Protein AF-A0A382CSB4-F1 (afdb_monomer_lite)

Radius of gyration: 13.06 Å; chains: 1; bounding box: 23×37×22 Å

Structure (mmCIF, N/CA/C/O backbone):
data_AF-A0A382CSB4-F1
#
_entry.id   AF-A0A382CSB4-F1
#
loop_
_atom_site.group_PDB
_atom_site.id
_atom_site.type_symbol
_atom_site.label_atom_id
_atom_site.label_alt_id
_atom_site.label_comp_id
_atom_site.label_asym_id
_atom_site.label_entity_id
_atom_site.label_seq_id
_atom_site.pdbx_PDB_ins_code
_atom_site.Cartn_x
_atom_site.Cartn_y
_atom_site.Cartn_z
_atom_site.occupancy
_atom_site.B_iso_or_equiv
_atom_site.auth_seq_id
_atom_site.auth_comp_id
_atom_site.auth_asym_id
_atom_site.auth_atom_id
_atom_site.pdbx_PDB_model_num
ATOM 1 N N . MET A 1 1 ? -11.173 -29.442 8.348 1.00 56.75 1 MET A N 1
ATOM 2 C CA . MET A 1 1 ? -11.880 -28.145 8.410 1.00 56.75 1 MET A CA 1
ATOM 3 C C . MET A 1 1 ? -10.938 -27.0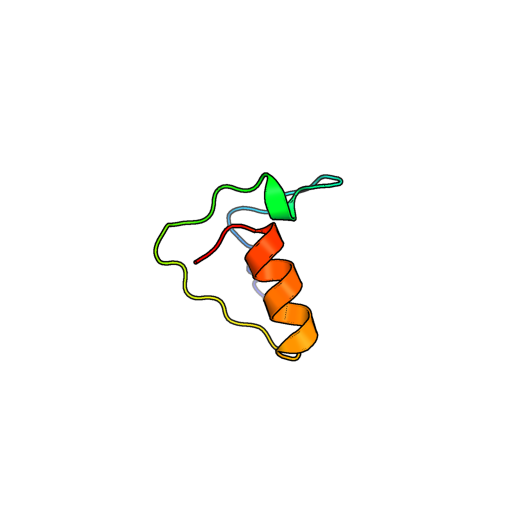81 7.868 1.00 56.75 1 MET A C 1
ATOM 5 O O . MET A 1 1 ? -9.867 -26.914 8.438 1.00 56.75 1 MET A O 1
ATOM 9 N N . HIS A 1 2 ? -11.254 -26.448 6.738 1.00 78.00 2 HIS A N 1
ATOM 10 C CA . HIS A 1 2 ? -10.416 -25.376 6.190 1.00 78.00 2 HIS A CA 1
ATOM 11 C C . HIS A 1 2 ? -10.835 -24.047 6.819 1.00 78.00 2 HIS A C 1
ATOM 13 O O . HIS A 1 2 ? -11.955 -23.589 6.617 1.00 78.00 2 HIS A O 1
ATOM 19 N N . THR A 1 3 ? -9.954 -23.452 7.621 1.00 81.94 3 THR A N 1
ATOM 20 C CA . THR A 1 3 ? -10.203 -22.150 8.248 1.00 81.94 3 THR A CA 1
ATOM 21 C C . THR A 1 3 ? -9.890 -21.045 7.248 1.00 81.94 3 THR A C 1
ATOM 23 O O . THR A 1 3 ? -8.731 -20.851 6.884 1.00 81.94 3 THR A O 1
ATOM 26 N N . ILE A 1 4 ? -10.911 -20.306 6.817 1.00 81.94 4 ILE A N 1
ATOM 27 C CA . ILE A 1 4 ? -10.734 -19.111 5.988 1.00 81.94 4 ILE A CA 1
ATOM 28 C C . ILE A 1 4 ? -10.371 -17.949 6.916 1.00 81.94 4 ILE A C 1
ATOM 30 O O . ILE A 1 4 ? -11.118 -17.630 7.839 1.00 81.94 4 ILE A O 1
ATOM 34 N N . ARG A 1 5 ? -9.210 -17.325 6.692 1.00 83.69 5 ARG A N 1
ATOM 35 C CA . ARG A 1 5 ? -8.794 -16.119 7.417 1.00 83.69 5 ARG A CA 1
ATOM 36 C C . ARG A 1 5 ? -9.149 -14.898 6.583 1.00 83.69 5 ARG A C 1
ATOM 38 O O . ARG A 1 5 ? -8.613 -14.725 5.494 1.00 83.69 5 ARG A O 1
ATOM 45 N N . ILE A 1 6 ? -10.047 -14.073 7.106 1.00 85.75 6 ILE A N 1
ATOM 46 C CA . ILE A 1 6 ? -10.464 -12.818 6.479 1.00 85.75 6 ILE A CA 1
ATOM 47 C C . ILE A 1 6 ? -9.714 -11.665 7.165 1.00 85.75 6 ILE A C 1
ATOM 49 O O . ILE A 1 6 ? -9.491 -11.730 8.380 1.00 85.75 6 ILE A O 1
ATOM 53 N N . PRO A 1 7 ? -9.301 -10.622 6.424 1.00 83.00 7 PRO A N 1
ATOM 54 C CA . PRO A 1 7 ? -8.757 -9.406 7.015 1.00 83.00 7 PRO A CA 1
ATOM 55 C C . PRO A 1 7 ? -9.712 -8.792 8.042 1.00 83.00 7 PRO A C 1
ATOM 57 O O . PRO A 1 7 ? -10.928 -8.808 7.868 1.00 83.00 7 PRO A O 1
ATOM 60 N N . LYS A 1 8 ? -9.154 -8.200 9.102 1.00 84.44 8 LYS A N 1
ATOM 61 C CA . LYS A 1 8 ? -9.940 -7.536 10.154 1.00 84.44 8 LYS A CA 1
ATOM 62 C C . LYS A 1 8 ? -10.746 -6.344 9.621 1.00 84.44 8 LYS A C 1
ATOM 64 O O . LYS A 1 8 ? -11.800 -6.037 10.164 1.00 84.44 8 LYS A O 1
ATOM 69 N N . VAL A 1 9 ? -10.233 -5.668 8.592 1.00 84.88 9 VAL A N 1
ATOM 70 C CA . VAL A 1 9 ? -10.846 -4.490 7.971 1.00 84.88 9 VAL A CA 1
ATOM 71 C C . VAL A 1 9 ? -10.690 -4.599 6.458 1.00 84.88 9 VAL A C 1
ATOM 73 O O . VAL A 1 9 ? -9.606 -4.922 5.973 1.00 84.88 9 VAL A O 1
ATOM 76 N N . ILE A 1 10 ? -11.772 -4.328 5.727 1.00 86.81 10 ILE A N 1
ATOM 77 C CA . ILE A 1 10 ? -11.790 -4.192 4.268 1.00 86.81 10 ILE A CA 1
ATOM 78 C C . ILE A 1 10 ? -12.491 -2.869 3.963 1.00 86.81 10 ILE A C 1
ATOM 80 O O . ILE A 1 10 ? -13.619 -2.664 4.407 1.00 86.81 10 ILE A O 1
ATOM 84 N N . GLN A 1 11 ? -11.814 -1.981 3.237 1.00 85.81 11 GLN A N 1
ATOM 85 C CA . GLN A 1 11 ? -12.358 -0.684 2.838 1.00 85.81 11 GLN A CA 1
ATOM 86 C C . GLN A 1 11 ? -13.020 -0.797 1.461 1.00 85.81 11 GLN A C 1
ATOM 88 O O . GLN A 1 11 ? -12.449 -1.394 0.546 1.00 85.81 11 GLN A O 1
ATOM 93 N N . PHE A 1 12 ? -14.211 -0.218 1.312 1.00 88.56 12 PHE A N 1
ATOM 94 C CA . PHE A 1 12 ? -14.993 -0.220 0.072 1.00 88.56 12 PHE A CA 1
ATOM 95 C C . PHE A 1 12 ? -15.353 1.210 -0.335 1.00 88.56 12 PHE A C 1
ATOM 97 O O . PHE A 1 12 ? -15.523 2.071 0.522 1.00 88.56 12 PHE A O 1
ATOM 104 N N . GLY A 1 13 ? -15.502 1.448 -1.639 1.00 89.06 13 GLY A N 1
ATOM 105 C CA . GLY A 1 13 ? -15.865 2.754 -2.192 1.00 89.06 13 GLY A CA 1
ATOM 106 C C . GLY A 1 13 ? -15.090 3.082 -3.465 1.00 89.06 13 GLY A C 1
ATOM 107 O O . GLY A 1 13 ? -14.093 2.433 -3.778 1.00 89.06 13 GLY A O 1
ATOM 108 N N . GLU A 1 14 ? -15.544 4.102 -4.192 1.00 88.94 14 GLU A N 1
ATOM 109 C CA . GLU A 1 14 ? -14.924 4.550 -5.449 1.00 88.94 14 GLU A CA 1
ATOM 110 C C . GLU A 1 14 ? -13.469 5.017 -5.247 1.00 88.94 14 GLU A C 1
ATOM 112 O O . GLU A 1 14 ? -12.604 4.754 -6.080 1.00 88.94 14 GLU A O 1
ATOM 117 N N . ASN A 1 15 ? -13.182 5.633 -4.094 1.00 88.19 15 ASN A N 1
ATOM 118 C CA . ASN A 1 15 ? -11.875 6.185 -3.733 1.00 88.19 15 ASN A CA 1
ATOM 119 C C . ASN A 1 15 ? -11.271 5.542 -2.475 1.00 88.19 15 ASN A C 1
ATOM 121 O O . ASN A 1 15 ? -10.441 6.152 -1.802 1.00 88.19 15 ASN A O 1
ATOM 125 N N . ALA A 1 16 ? -11.633 4.290 -2.174 1.00 87.81 16 ALA A N 1
ATOM 126 C CA . ALA A 1 16 ? -11.198 3.595 -0.957 1.00 87.81 16 ALA A CA 1
ATOM 127 C C . ALA A 1 16 ? -9.669 3.567 -0.767 1.00 87.81 16 ALA A C 1
ATOM 129 O O . ALA A 1 16 ? -9.189 3.522 0.358 1.00 87.81 16 ALA A O 1
ATOM 130 N N . LEU A 1 17 ? -8.904 3.617 -1.863 1.00 85.56 17 LEU A N 1
ATOM 131 C CA . LEU A 1 17 ? -7.442 3.675 -1.830 1.00 85.56 17 LEU A CA 1
ATOM 132 C C . LEU A 1 17 ? -6.885 4.989 -1.279 1.00 85.56 17 LEU A C 1
ATOM 134 O O . LEU A 1 17 ? -5.819 4.964 -0.693 1.00 85.56 17 LEU A O 1
ATOM 138 N N . SER A 1 18 ? -7.547 6.122 -1.503 1.00 88.88 18 SER A N 1
ATOM 139 C CA . SER A 1 18 ? -7.058 7.444 -1.081 1.00 88.88 18 SER A CA 1
ATOM 140 C C . SER A 1 18 ? -7.706 7.948 0.204 1.00 88.88 18 SER A C 1
ATOM 142 O O . SER A 1 18 ? -7.166 8.832 0.856 1.00 88.88 18 SER A O 1
ATOM 144 N N . GLU A 1 19 ? -8.877 7.417 0.554 1.00 89.50 19 GLU A N 1
ATOM 145 C CA . GLU A 1 19 ? -9.634 7.822 1.747 1.00 89.50 19 GLU A CA 1
ATOM 146 C C . GLU A 1 19 ? -9.366 6.918 2.959 1.00 89.50 19 GLU A C 1
ATOM 148 O O . GLU A 1 19 ? -9.788 7.227 4.073 1.00 89.50 19 GLU A O 1
ATOM 153 N N . ALA A 1 20 ? -8.681 5.791 2.757 1.00 87.81 20 ALA A N 1
ATOM 154 C CA . ALA A 1 20 ? -8.292 4.914 3.848 1.00 87.81 20 ALA A CA 1
ATOM 155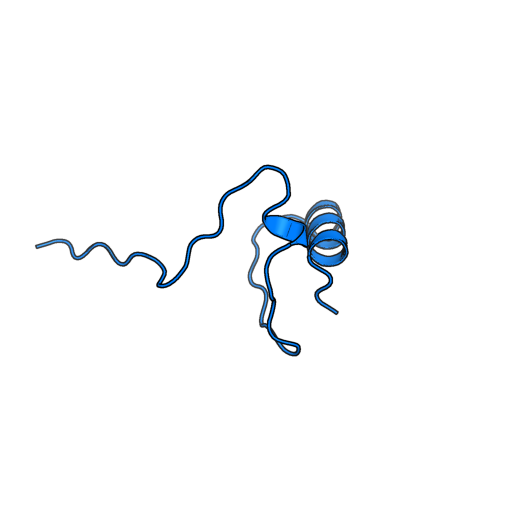 C C . ALA A 1 20 ? -7.185 5.546 4.704 1.00 87.81 20 ALA A C 1
ATOM 157 O O . ALA A 1 20 ? -6.239 6.140 4.195 1.00 87.81 20 ALA A O 1
ATOM 158 N N . ASP A 1 21 ? -7.290 5.360 6.020 1.00 86.69 21 ASP A N 1
ATOM 159 C CA . ASP A 1 21 ? -6.241 5.746 6.960 1.00 86.69 21 ASP A CA 1
ATOM 160 C C . ASP A 1 21 ? -5.141 4.674 6.986 1.00 86.69 21 ASP A C 1
ATOM 162 O O . ASP A 1 21 ? -5.380 3.522 7.375 1.00 86.69 21 ASP A O 1
ATOM 166 N N . TYR A 1 22 ? -3.940 5.051 6.546 1.00 87.12 22 TYR A N 1
ATOM 167 C CA . TYR A 1 22 ? -2.771 4.181 6.521 1.00 87.12 22 TYR A CA 1
ATOM 168 C C . TYR A 1 22 ? -1.787 4.555 7.638 1.00 87.12 22 TYR A C 1
ATOM 170 O O . TYR A 1 22 ? -1.443 5.727 7.804 1.00 87.12 22 TYR A O 1
ATOM 178 N N . PRO A 1 23 ? -1.250 3.574 8.386 1.00 86.62 23 PRO A N 1
ATOM 179 C CA 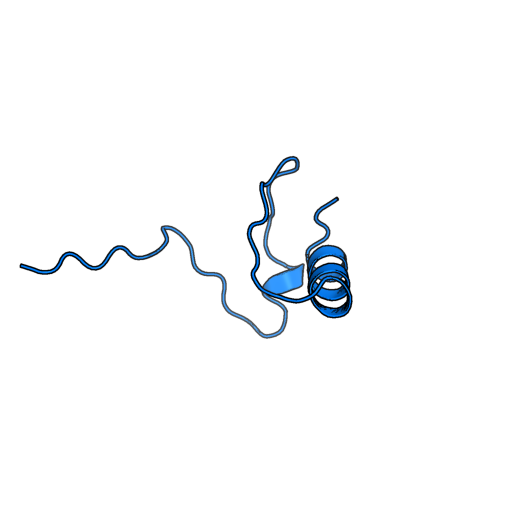. PRO A 1 23 ? -0.235 3.845 9.396 1.00 86.62 23 PRO A CA 1
ATOM 180 C C . PRO A 1 23 ? 1.019 4.493 8.792 1.00 86.62 23 PRO A C 1
ATOM 182 O O . PRO A 1 23 ? 1.540 4.016 7.787 1.00 86.62 23 PRO A O 1
ATOM 185 N N . LYS A 1 24 ? 1.582 5.496 9.481 1.00 83.75 24 LYS A N 1
ATOM 186 C CA . LYS A 1 24 ? 2.781 6.257 9.058 1.00 83.75 24 LYS A CA 1
ATOM 187 C C . LYS A 1 24 ? 4.062 5.443 8.797 1.00 83.75 24 LYS A C 1
ATOM 189 O O . LYS A 1 24 ? 5.023 6.015 8.322 1.00 83.75 24 LYS A O 1
ATOM 194 N N . ASN A 1 25 ? 4.096 4.151 9.124 1.00 85.50 25 ASN A N 1
ATOM 195 C CA . ASN A 1 25 ? 5.242 3.254 8.911 1.00 85.50 25 ASN A CA 1
ATOM 196 C C . ASN A 1 25 ? 4.767 1.875 8.420 1.00 85.50 25 ASN A C 1
ATOM 198 O O . ASN A 1 25 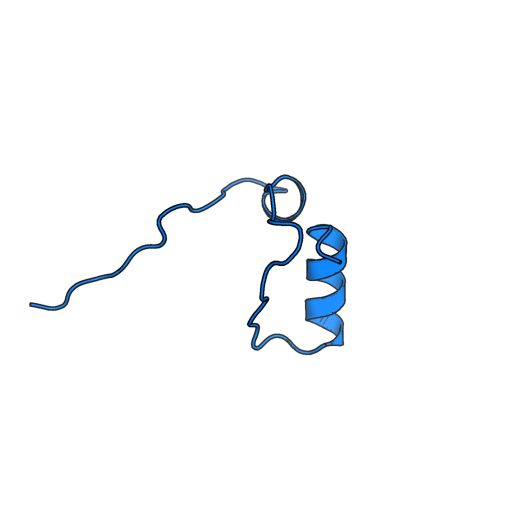? 5.198 0.832 8.919 1.00 85.50 25 ASN A O 1
ATOM 202 N N . ALA A 1 26 ? 3.778 1.857 7.529 1.00 85.12 26 ALA A N 1
ATOM 203 C CA . ALA A 1 26 ? 3.223 0.614 7.019 1.00 85.12 26 ALA A CA 1
ATOM 204 C C . ALA A 1 26 ? 4.241 -0.134 6.141 1.00 85.12 26 ALA A C 1
ATOM 206 O O . ALA A 1 26 ? 4.835 0.434 5.228 1.00 85.12 26 ALA A O 1
ATOM 207 N N . LEU A 1 27 ? 4.397 -1.441 6.372 1.00 86.94 27 LEU A N 1
ATOM 208 C CA . LEU A 1 27 ? 5.083 -2.319 5.427 1.00 86.94 27 LEU A CA 1
ATOM 209 C C . LEU A 1 27 ? 4.126 -2.651 4.279 1.00 86.94 27 LEU A C 1
ATOM 211 O O . LEU A 1 27 ? 3.104 -3.305 4.496 1.00 86.94 27 LEU A O 1
ATOM 215 N N . VAL A 1 28 ? 4.484 -2.255 3.059 1.00 87.25 28 VAL A N 1
ATOM 216 C CA . VAL A 1 28 ? 3.722 -2.608 1.859 1.00 87.25 28 VAL A CA 1
ATOM 217 C C . VAL A 1 28 ? 4.382 -3.785 1.154 1.00 87.25 28 VAL A C 1
ATOM 219 O O . VAL A 1 28 ? 5.536 -3.718 0.740 1.00 87.25 28 VAL A O 1
ATOM 222 N N . VAL A 1 29 ? 3.622 -4.867 0.989 1.00 89.56 29 VAL A N 1
ATOM 223 C CA . VAL A 1 29 ? 4.023 -6.035 0.201 1.00 89.56 29 VAL A CA 1
ATOM 224 C C . VAL A 1 29 ? 3.119 -6.107 -1.018 1.00 89.56 29 VAL A C 1
ATOM 226 O O . VAL A 1 29 ? 1.902 -6.227 -0.889 1.00 89.56 29 VAL A O 1
ATOM 229 N N . THR A 1 30 ? 3.707 -6.024 -2.207 1.00 89.06 30 THR A N 1
ATOM 230 C CA . THR A 1 30 ? 2.969 -6.072 -3.469 1.00 89.06 30 THR A CA 1
ATOM 231 C C . THR A 1 30 ? 3.738 -6.866 -4.510 1.00 89.06 30 THR A C 1
ATOM 233 O O . THR A 1 30 ? 4.966 -6.855 -4.540 1.00 89.06 30 THR A O 1
ATOM 236 N N . THR A 1 31 ? 3.003 -7.559 -5.371 1.00 94.56 31 THR A N 1
ATOM 237 C CA . THR A 1 31 ? 3.541 -8.211 -6.571 1.00 94.56 31 THR A CA 1
ATOM 238 C C . THR A 1 31 ? 3.422 -7.318 -7.806 1.00 94.56 31 THR A C 1
ATOM 240 O O . THR A 1 31 ? 3.874 -7.698 -8.886 1.00 94.56 31 THR A O 1
ATOM 243 N N . ALA A 1 32 ? 2.814 -6.134 -7.668 1.00 93.38 32 ALA A N 1
ATOM 244 C CA . ALA A 1 32 ? 2.676 -5.183 -8.757 1.00 93.38 32 ALA A CA 1
ATOM 245 C C . ALA A 1 32 ? 4.051 -4.613 -9.161 1.00 93.38 32 ALA A C 1
ATOM 247 O O . ALA A 1 32 ? 4.858 -4.288 -8.285 1.00 93.38 32 ALA A O 1
ATOM 248 N N . PRO A 1 33 ? 4.319 -4.432 -10.468 1.00 95.25 33 PRO A N 1
ATOM 249 C CA . PRO A 1 33 ? 5.558 -3.813 -10.928 1.00 95.25 33 PRO A CA 1
ATOM 250 C C . PRO A 1 33 ? 5.739 -2.38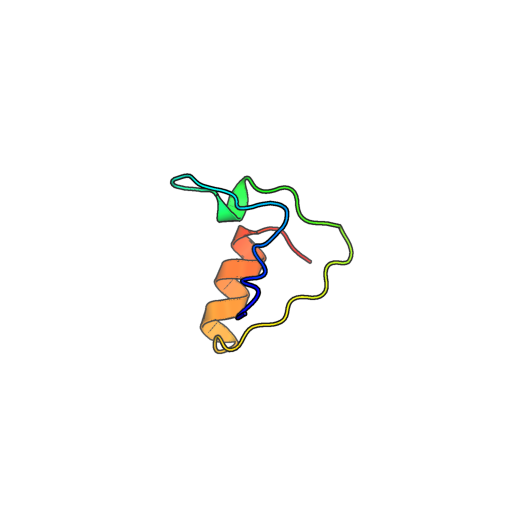3 -10.382 1.00 95.25 33 PRO A C 1
ATOM 252 O O . PRO A 1 33 ? 4.737 -1.678 -10.231 1.00 95.25 33 PRO A O 1
ATOM 255 N N . PRO A 1 34 ? 6.986 -1.897 -10.197 1.00 91.25 34 PRO A N 1
ATOM 256 C CA . PRO A 1 34 ? 7.267 -0.575 -9.618 1.00 91.25 34 PRO A CA 1
ATOM 257 C C . PRO A 1 34 ? 6.527 0.598 -10.279 1.00 91.25 34 PRO A C 1
ATOM 259 O O . PRO A 1 34 ? 6.031 1.491 -9.600 1.00 91.25 34 PRO A O 1
ATOM 262 N N . ALA A 1 35 ? 6.388 0.576 -11.608 1.00 91.25 35 ALA A N 1
ATOM 263 C CA . ALA A 1 35 ? 5.697 1.629 -12.357 1.00 91.25 35 ALA A CA 1
ATOM 264 C C . ALA A 1 35 ? 4.189 1.725 -12.050 1.00 91.25 35 ALA A C 1
ATOM 266 O O . ALA A 1 35 ? 3.572 2.767 -12.285 1.00 91.25 35 ALA A O 1
ATOM 267 N N . LEU A 1 36 ? 3.589 0.635 -11.561 1.00 92.31 36 LEU A N 1
ATOM 268 C CA . LEU A 1 36 ? 2.187 0.580 -11.161 1.00 92.31 36 LEU A CA 1
ATOM 269 C C . LEU A 1 36 ? 2.037 0.781 -9.652 1.00 92.31 36 LEU A C 1
ATOM 271 O O . LEU A 1 36 ? 1.181 1.559 -9.236 1.00 92.31 36 LEU A O 1
ATOM 275 N N . SER A 1 37 ? 2.879 0.127 -8.845 1.00 90.94 37 SER A N 1
ATOM 276 C CA . SER A 1 37 ? 2.812 0.241 -7.388 1.00 90.94 37 SER A CA 1
ATOM 277 C C . SER A 1 37 ? 3.091 1.662 -6.906 1.00 90.94 37 SER A C 1
ATOM 279 O O . SER A 1 37 ? 2.373 2.126 -6.029 1.00 90.94 37 SER A O 1
ATOM 281 N N . GLY A 1 38 ? 4.030 2.386 -7.528 1.00 91.31 38 GLY A N 1
ATOM 282 C CA . GLY A 1 38 ? 4.292 3.794 -7.203 1.00 91.31 38 GLY A CA 1
ATOM 283 C C . GLY A 1 38 ? 3.038 4.665 -7.315 1.00 91.31 38 GLY A C 1
ATOM 284 O O . GLY A 1 38 ? 2.667 5.332 -6.359 1.00 91.31 38 GLY A O 1
ATOM 285 N N . LYS A 1 39 ? 2.285 4.544 -8.418 1.00 91.31 39 LYS A N 1
ATOM 286 C CA . LYS A 1 39 ? 1.033 5.301 -8.621 1.00 91.31 39 LYS A CA 1
ATOM 287 C C . LYS A 1 39 ? -0.018 5.018 -7.548 1.00 91.31 39 LYS A C 1
ATOM 289 O O . LYS A 1 39 ? -0.843 5.877 -7.247 1.00 91.31 39 LYS A O 1
ATOM 294 N N . TRP A 1 40 ? -0.050 3.792 -7.031 1.00 89.38 40 TRP A N 1
ATOM 295 C CA . TRP A 1 40 ? -0.984 3.412 -5.976 1.00 89.38 40 TRP A CA 1
ATOM 296 C C . TRP A 1 40 ? -0.535 3.942 -4.623 1.00 89.38 40 TRP A C 1
ATOM 298 O O . TRP A 1 40 ? -1.366 4.495 -3.916 1.00 89.38 40 TRP A O 1
ATOM 308 N N . LEU A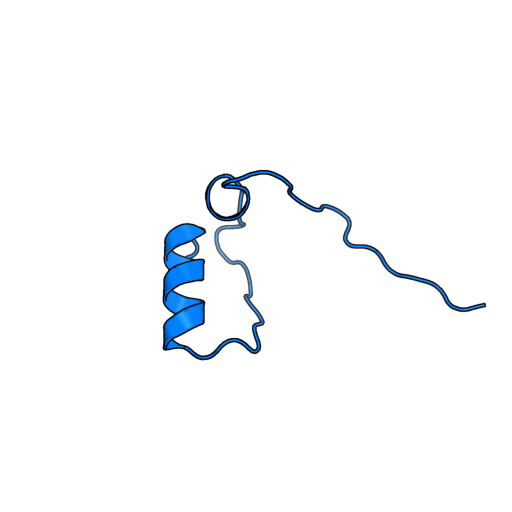 1 41 ? 0.753 3.826 -4.295 1.00 90.00 41 LEU A N 1
ATOM 309 C CA . LEU A 1 41 ? 1.326 4.361 -3.058 1.00 90.00 41 LEU A CA 1
ATOM 310 C C . LEU A 1 41 ? 1.141 5.878 -2.966 1.00 90.00 41 LEU A C 1
ATOM 312 O O . LEU A 1 41 ? 0.669 6.366 -1.941 1.00 90.00 41 LEU A O 1
ATOM 316 N N . ASP A 1 42 ? 1.383 6.591 -4.069 1.00 90.25 42 ASP A N 1
ATOM 317 C CA . ASP A 1 42 ? 1.133 8.030 -4.171 1.00 90.25 42 ASP A CA 1
ATOM 318 C C . ASP A 1 42 ? -0.343 8.358 -3.899 1.00 90.25 42 ASP A C 1
ATOM 320 O O . ASP A 1 42 ? -0.657 9.295 -3.166 1.00 90.25 42 ASP A O 1
ATOM 324 N N . ARG A 1 43 ? -1.269 7.558 -4.450 1.00 88.94 43 ARG A N 1
ATOM 325 C CA . ARG A 1 43 ? -2.713 7.731 -4.231 1.00 88.94 43 ARG A CA 1
ATOM 326 C C . ARG A 1 43 ? -3.140 7.386 -2.804 1.00 88.94 43 ARG A C 1
ATOM 328 O O . ARG A 1 43 ? -4.086 7.990 -2.314 1.00 88.94 43 ARG A O 1
ATOM 335 N N . MET A 1 44 ? -2.464 6.438 -2.163 1.00 89.50 44 MET A N 1
ATOM 336 C CA . MET A 1 44 ? -2.685 6.051 -0.767 1.00 89.50 44 MET A CA 1
ATOM 337 C C . MET A 1 44 ? -2.057 7.039 0.227 1.00 89.50 44 MET A C 1
ATOM 339 O O . MET A 1 44 ? -2.355 6.972 1.414 1.00 89.50 44 MET A O 1
ATOM 343 N N . GLY A 1 45 ? -1.178 7.941 -0.225 1.00 87.12 45 GLY A N 1
ATOM 344 C CA . GLY A 1 45 ? -0.465 8.872 0.653 1.00 87.12 45 GLY A CA 1
ATOM 345 C C . GLY A 1 45 ? 0.532 8.190 1.599 1.00 87.12 45 GLY A C 1
ATOM 346 O O . GLY A 1 45 ? 0.881 8.759 2.632 1.00 87.12 45 GLY A O 1
ATOM 347 N N . ILE A 1 46 ? 0.975 6.974 1.265 1.00 84.06 46 ILE A N 1
ATOM 348 C CA . ILE A 1 46 ? 1.968 6.220 2.038 1.00 84.06 46 ILE A CA 1
ATOM 349 C C . ILE A 1 46 ? 3.358 6.658 1.560 1.00 84.06 46 ILE A C 1
ATOM 351 O O . ILE A 1 46 ? 3.694 6.436 0.396 1.00 84.06 46 ILE A O 1
ATOM 355 N N . GLN A 1 47 ? 4.140 7.284 2.447 1.00 67.06 47 GLN A N 1
ATOM 356 C CA . GLN A 1 47 ? 5.536 7.687 2.214 1.00 67.06 47 GLN A CA 1
ATOM 357 C C . GLN A 1 47 ? 6.521 6.705 2.840 1.00 67.06 47 GLN A C 1
ATOM 359 O O . GLN A 1 47 ? 6.250 6.252 3.975 1.00 67.06 47 GLN A O 1
#

pLDDT: mean 86.66, std 6.29, range [56.75, 95.25]

Sequence (47 aa):
MHTIRIPKVIQFGENALSEADYPKNALVVTTAPPALSGKWLDRMGIQ

Secondary structure (DSSP, 8-state):
-------S----STTHHHHS---TTPPP---S-HHHHHHHHHHHT--

Organism: NCBI:txid408172

Foldseek 3Di:
DDDDDDDPDDFDDPLSLQPDDDDQDDDDDDPDDPVVVVVSCVSNVHD